Protein AF-A0A4P7L5U4-F1 (afdb_monomer_lite)

Secondary structure (DSSP, 8-state):
------TTEEE-TTSSEEEEEEE-TTT--EEEEEEEEETTTTEEEEEEEESSHHHHHHHHHHHHHHHHHHHHTS----

Radius of gyration: 14.59 Å; chains: 1; bounding box: 39×23×43 Å

Structure (mmCIF, N/CA/C/O backbone):
data_AF-A0A4P7L5U4-F1
#
_entry.id   AF-A0A4P7L5U4-F1
#
loop_
_atom_site.group_PDB
_atom_site.id
_atom_site.type_symbol
_atom_site.label_atom_id
_atom_site.label_alt_id
_atom_site.label_comp_id
_atom_site.label_asym_id
_atom_site.label_entity_id
_atom_site.label_seq_id
_atom_site.pdbx_PDB_ins_code
_atom_site.Cartn_x
_atom_site.Cartn_y
_atom_site.Cartn_z
_atom_site.occupancy
_atom_site.B_iso_or_equiv
_atom_site.auth_seq_id
_atom_site.auth_comp_id
_atom_site.auth_asym_id
_atom_site.auth_atom_id
_atom_site.pdbx_PDB_model_num
ATOM 1 N N . MET A 1 1 ? -8.698 -16.753 -4.217 1.00 43.38 1 MET A N 1
ATOM 2 C CA . MET A 1 1 ? -8.117 -15.448 -3.843 1.00 43.38 1 MET A CA 1
ATOM 3 C C . MET A 1 1 ? -9.108 -14.382 -4.281 1.00 43.38 1 MET A C 1
ATOM 5 O O . MET A 1 1 ? -9.500 -14.414 -5.440 1.00 43.38 1 MET A O 1
ATOM 9 N N . ILE A 1 2 ? -9.623 -13.558 -3.367 1.00 42.16 2 ILE A N 1
ATOM 10 C CA . ILE A 1 2 ? -10.626 -12.534 -3.704 1.00 42.16 2 ILE A CA 1
ATOM 11 C C . ILE A 1 2 ? -9.868 -11.329 -4.279 1.00 42.16 2 ILE A C 1
ATOM 13 O O . ILE A 1 2 ? -8.985 -10.821 -3.590 1.00 42.16 2 ILE A O 1
ATOM 17 N N . PRO A 1 3 ? -10.151 -10.888 -5.516 1.00 48.34 3 PRO A N 1
ATOM 18 C CA . PRO A 1 3 ? -9.507 -9.710 -6.078 1.00 48.34 3 PRO A CA 1
ATOM 19 C C . PRO A 1 3 ? -9.907 -8.473 -5.264 1.00 48.34 3 PRO A C 1
ATOM 21 O O . PRO A 1 3 ? -11.085 -8.127 -5.172 1.00 48.34 3 PRO A O 1
ATOM 24 N N . LEU A 1 4 ? -8.916 -7.830 -4.644 1.00 55.75 4 LEU A N 1
ATOM 25 C CA . LEU A 1 4 ? -9.074 -6.566 -3.928 1.00 55.75 4 LEU A CA 1
ATOM 26 C C . LEU A 1 4 ? -9.153 -5.441 -4.963 1.00 55.75 4 LEU A C 1
ATOM 28 O O . LEU A 1 4 ? -8.142 -4.867 -5.348 1.00 55.75 4 LEU A O 1
ATOM 32 N N . ASP A 1 5 ? -10.351 -5.163 -5.464 1.00 56.84 5 ASP A N 1
ATOM 33 C CA . ASP A 1 5 ? -10.606 -3.956 -6.249 1.00 56.84 5 ASP A CA 1
ATOM 34 C C . ASP A 1 5 ? -10.588 -2.747 -5.291 1.00 56.84 5 ASP A C 1
ATOM 36 O O . ASP A 1 5 ? -11.398 -2.711 -4.355 1.00 56.84 5 ASP A O 1
ATOM 40 N N . PRO A 1 6 ? -9.680 -1.767 -5.451 1.00 56.88 6 PRO A N 1
ATOM 41 C CA . PRO A 1 6 ? -9.557 -0.634 -4.541 1.00 56.88 6 PRO A CA 1
ATOM 42 C C . PRO A 1 6 ? -10.662 0.411 -4.777 1.00 56.88 6 PRO A C 1
ATOM 44 O O . PRO A 1 6 ? -10.392 1.606 -4.825 1.00 56.88 6 PRO A O 1
ATOM 47 N N . LYS A 1 7 ? -11.935 -0.003 -4.855 1.00 58.53 7 LYS A N 1
ATOM 48 C CA . LYS A 1 7 ? -13.115 0.882 -4.975 1.00 58.53 7 LYS A CA 1
ATOM 49 C C . LYS A 1 7 ? -13.186 1.984 -3.905 1.00 58.53 7 LYS A C 1
ATOM 51 O O . LYS A 1 7 ? -13.863 2.982 -4.121 1.00 58.53 7 LYS A O 1
ATOM 56 N N . ALA A 1 8 ? -12.488 1.812 -2.779 1.00 58.62 8 ALA A N 1
ATOM 57 C CA . ALA A 1 8 ? -12.325 2.796 -1.703 1.00 58.62 8 ALA A CA 1
ATOM 58 C C . ALA A 1 8 ? -10.847 3.185 -1.458 1.00 58.62 8 ALA A C 1
ATOM 60 O O . ALA A 1 8 ? -10.467 3.562 -0.351 1.00 58.62 8 ALA A O 1
ATOM 61 N N . GLY A 1 9 ? -9.989 3.025 -2.466 1.00 70.81 9 GLY A N 1
ATOM 62 C CA . GLY A 1 9 ? -8.550 3.251 -2.389 1.00 70.81 9 GLY A CA 1
ATOM 63 C C . GLY A 1 9 ? -8.040 4.347 -3.327 1.00 70.81 9 GLY A C 1
ATOM 64 O O . GLY A 1 9 ? -8.764 4.854 -4.180 1.00 70.81 9 GLY A O 1
ATOM 65 N N . ALA A 1 10 ? -6.770 4.709 -3.162 1.00 82.31 10 ALA A N 1
ATOM 66 C CA . ALA A 1 10 ? -6.055 5.656 -4.006 1.00 82.31 10 ALA A CA 1
ATOM 67 C C . ALA A 1 10 ? -5.054 4.919 -4.901 1.00 82.31 10 ALA A C 1
ATOM 69 O O . ALA A 1 10 ? -4.205 4.165 -4.421 1.00 82.31 10 ALA A O 1
ATOM 70 N N . TYR A 1 11 ? -5.132 5.170 -6.205 1.00 84.69 11 TYR A N 1
ATOM 71 C CA . TYR A 1 11 ? -4.131 4.722 -7.168 1.00 84.69 11 TYR A CA 1
ATOM 72 C C . TYR A 1 11 ? -2.961 5.701 -7.177 1.00 84.69 11 TYR A C 1
ATOM 74 O O . TYR A 1 11 ? -3.164 6.910 -7.297 1.00 84.69 11 TYR A O 1
ATOM 82 N N . ILE A 1 12 ? -1.734 5.193 -7.084 1.00 84.81 12 ILE A N 1
ATOM 83 C CA . ILE A 1 12 ? -0.546 6.047 -7.101 1.00 84.81 12 ILE A CA 1
ATOM 84 C C . ILE A 1 12 ? -0.046 6.129 -8.542 1.00 84.81 12 ILE A C 1
ATOM 86 O O . ILE A 1 12 ? 0.589 5.202 -9.051 1.00 84.81 12 ILE A O 1
ATOM 90 N N . PHE A 1 13 ? -0.359 7.243 -9.205 1.00 78.69 13 PHE A N 1
ATOM 91 C CA . PHE A 1 13 ? 0.012 7.481 -10.598 1.00 78.69 13 PHE A CA 1
ATOM 92 C C . PHE A 1 13 ? 1.524 7.331 -10.832 1.00 78.69 13 PHE A C 1
ATOM 94 O O . PHE A 1 13 ? 2.334 7.685 -9.980 1.00 78.69 13 PHE A O 1
ATOM 101 N N . GLY A 1 14 ? 1.906 6.790 -11.993 1.00 79.38 14 GLY A N 1
ATOM 102 C CA . GLY A 1 14 ? 3.310 6.500 -12.317 1.00 79.38 14 GLY A CA 1
ATOM 103 C C . GLY A 1 14 ? 3.881 5.279 -11.589 1.00 79.38 14 GLY A C 1
ATOM 104 O O . GLY A 1 14 ? 5.038 4.921 -11.795 1.00 79.38 14 GLY A O 1
ATOM 105 N N . THR A 1 15 ? 3.075 4.600 -10.772 1.00 83.44 15 THR A N 1
ATOM 106 C CA . THR A 1 15 ? 3.461 3.366 -10.093 1.00 83.44 15 THR A CA 1
ATOM 107 C C . THR A 1 15 ? 2.430 2.267 -10.345 1.00 83.44 15 THR A C 1
ATOM 109 O O . THR A 1 15 ? 1.332 2.503 -10.843 1.00 83.44 15 THR A O 1
ATOM 112 N N . ARG A 1 16 ? 2.791 1.036 -9.985 1.00 87.94 16 ARG A N 1
ATOM 113 C CA . ARG A 1 16 ? 1.889 -0.127 -9.982 1.00 87.94 16 ARG A CA 1
ATOM 114 C C . ARG A 1 16 ? 1.203 -0.344 -8.634 1.00 87.94 16 ARG A C 1
ATOM 116 O O . ARG A 1 16 ? 0.569 -1.378 -8.440 1.00 87.94 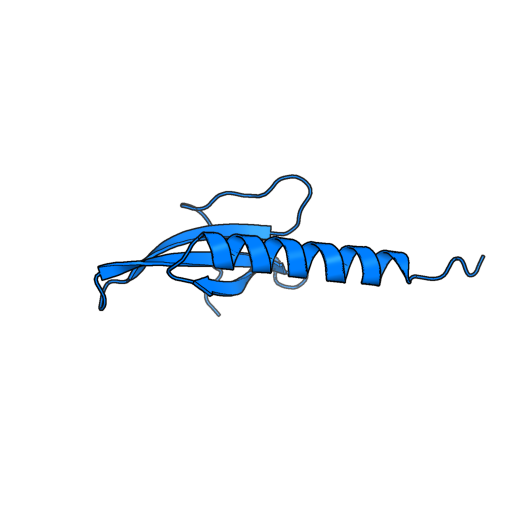16 ARG A O 1
ATOM 123 N N . PHE A 1 17 ? 1.366 0.591 -7.703 1.00 91.75 17 PHE A N 1
ATOM 124 C CA . PHE A 1 17 ? 0.842 0.466 -6.356 1.00 91.75 17 PHE A CA 1
ATOM 125 C C . PHE A 1 17 ? -0.497 1.186 -6.210 1.00 91.75 17 PHE A C 1
ATOM 127 O O . PHE A 1 17 ? -0.783 2.190 -6.869 1.00 91.75 17 PHE A O 1
ATOM 134 N N . ALA A 1 18 ? -1.315 0.666 -5.308 1.00 92.06 18 ALA A N 1
ATOM 135 C CA . ALA A 1 18 ? -2.523 1.306 -4.827 1.00 92.06 18 ALA A CA 1
ATOM 136 C C . ALA A 1 18 ? -2.574 1.197 -3.303 1.00 92.06 18 ALA A C 1
ATOM 138 O O . ALA A 1 18 ? -1.993 0.290 -2.710 1.00 92.06 18 ALA A O 1
ATOM 139 N N . ILE A 1 19 ? -3.276 2.122 -2.664 1.00 90.88 19 ILE A N 1
ATOM 140 C CA . ILE A 1 19 ? -3.516 2.105 -1.224 1.00 90.88 19 ILE A CA 1
ATOM 141 C C . ILE A 1 19 ? -5.006 1.907 -1.006 1.00 90.88 19 ILE A C 1
ATOM 143 O O . ILE A 1 19 ? -5.804 2.610 -1.615 1.00 90.88 19 ILE A O 1
ATOM 147 N N . SER A 1 20 ? -5.398 1.002 -0.114 1.00 91.12 20 SER A N 1
ATOM 148 C CA . SER A 1 20 ? -6.781 0.927 0.373 1.00 91.12 20 SER A CA 1
ATOM 149 C C . SER A 1 20 ? -6.819 1.131 1.881 1.00 91.12 20 SER A C 1
ATOM 151 O O . SER A 1 20 ? -5.909 0.689 2.582 1.00 91.12 20 SER A O 1
ATOM 153 N N . CYS A 1 21 ? -7.878 1.759 2.375 1.00 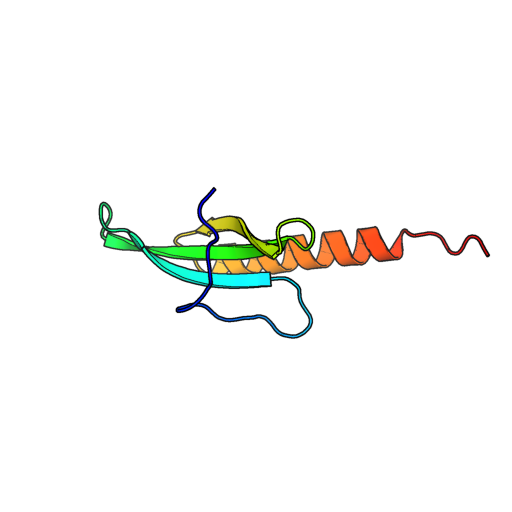88.88 21 CYS A N 1
ATOM 154 C CA . CYS A 1 21 ? -8.108 1.966 3.797 1.00 88.88 21 CYS A CA 1
ATOM 155 C C . CYS A 1 21 ? -9.416 1.279 4.201 1.00 88.88 21 CYS A C 1
ATOM 157 O O . CYS A 1 21 ? -10.431 1.427 3.520 1.00 88.88 21 CYS A O 1
ATOM 159 N N . GLN A 1 22 ? -9.395 0.517 5.291 1.00 89.00 22 GLN A N 1
ATOM 160 C CA . GLN A 1 22 ? -10.573 -0.158 5.827 1.00 89.00 22 GLN A CA 1
ATOM 161 C C . GLN A 1 22 ? -10.531 -0.139 7.356 1.00 89.00 22 GLN A C 1
ATOM 163 O O . GLN A 1 22 ? -9.481 -0.345 7.955 1.00 89.00 22 GLN A O 1
ATOM 168 N N . GLN A 1 23 ? -11.682 0.044 8.004 1.00 89.00 23 GLN A N 1
ATOM 169 C CA . GLN A 1 23 ? -11.799 -0.232 9.434 1.00 89.00 23 GLN A CA 1
ATOM 170 C C . GLN A 1 23 ? -11.946 -1.742 9.663 1.00 89.00 23 GLN A C 1
ATOM 172 O O . GLN A 1 23 ? -12.825 -2.388 9.089 1.00 89.00 23 GLN A O 1
ATOM 177 N N . ASN A 1 24 ? -11.079 -2.308 10.496 1.00 87.12 24 ASN A N 1
ATOM 178 C CA . ASN A 1 24 ? -11.183 -3.690 10.941 1.00 87.12 24 ASN A CA 1
ATOM 179 C C . ASN A 1 24 ? -12.412 -3.839 11.854 1.00 87.12 24 ASN A C 1
ATOM 181 O O . ASN A 1 24 ? -12.554 -3.091 12.823 1.00 87.12 24 ASN A O 1
ATOM 185 N N . SER A 1 25 ? -13.301 -4.785 11.540 1.00 87.75 25 SER A N 1
ATOM 186 C CA . SER A 1 25 ? -14.559 -5.000 12.270 1.00 87.75 25 SER A CA 1
ATOM 187 C C . SER A 1 25 ? -14.354 -5.477 13.704 1.00 87.75 25 SER A C 1
ATOM 189 O O . SER A 1 25 ? -15.165 -5.156 14.565 1.00 87.75 25 SER A O 1
ATOM 191 N N . ASP A 1 26 ? -13.273 -6.211 13.956 1.00 90.94 26 ASP A N 1
ATOM 192 C CA . ASP A 1 26 ? -13.038 -6.902 15.223 1.00 90.94 26 ASP A CA 1
ATOM 193 C C . ASP A 1 26 ? -12.253 -6.021 16.197 1.00 90.94 26 ASP A C 1
ATOM 195 O O . ASP A 1 26 ? -12.483 -6.030 17.403 1.00 90.94 26 ASP A O 1
ATOM 199 N N . THR A 1 27 ? -11.312 -5.234 15.674 1.00 91.12 27 THR A N 1
ATOM 200 C CA . THR A 1 27 ? -10.440 -4.371 16.484 1.00 91.12 27 THR A CA 1
ATOM 201 C C . THR A 1 27 ? -10.853 -2.903 16.471 1.00 91.12 27 THR A C 1
ATOM 203 O O . THR A 1 27 ? -10.289 -2.109 17.225 1.00 91.12 27 THR A O 1
ATOM 206 N N . HIS A 1 28 ? -11.794 -2.521 15.601 1.00 89.31 28 HIS A N 1
ATOM 207 C CA . HIS A 1 28 ? -12.209 -1.140 15.326 1.00 89.31 28 HIS A CA 1
ATOM 208 C C . HIS A 1 28 ? -11.081 -0.193 14.887 1.00 89.31 28 HIS A C 1
ATOM 210 O O . HIS A 1 28 ? -11.287 1.022 14.808 1.00 89.31 28 HIS A O 1
ATOM 216 N N . LYS A 1 29 ? -9.895 -0.720 14.565 1.00 91.25 29 LYS A N 1
ATOM 217 C CA . LYS A 1 29 ? -8.751 0.071 14.103 1.00 91.25 29 LYS A CA 1
ATOM 218 C C . LYS A 1 29 ? -8.816 0.302 12.601 1.00 91.25 29 LYS A C 1
ATOM 220 O O . LYS A 1 29 ? -9.347 -0.514 11.853 1.00 91.25 29 LYS A O 1
ATOM 225 N N . ILE A 1 30 ? -8.239 1.417 12.169 1.00 90.38 30 ILE A N 1
ATOM 226 C CA . ILE A 1 30 ? -8.028 1.699 10.751 1.00 90.38 30 ILE A CA 1
ATOM 227 C C . ILE A 1 30 ? -6.829 0.879 10.269 1.00 90.38 30 ILE A C 1
ATOM 229 O O . ILE A 1 30 ? -5.751 0.947 10.857 1.00 90.38 30 ILE A O 1
ATOM 233 N N . GLU A 1 31 ? -7.027 0.123 9.196 1.00 93.06 31 GLU A N 1
ATOM 234 C CA . GLU A 1 31 ? -6.000 -0.629 8.488 1.00 93.06 31 GLU A CA 1
ATOM 235 C C . GLU A 1 31 ? -5.744 0.000 7.124 1.00 93.06 31 GLU A C 1
ATOM 237 O O . GLU A 1 31 ? -6.645 0.159 6.297 1.00 93.06 31 GLU A O 1
ATOM 242 N N . TRP A 1 32 ? -4.480 0.303 6.878 1.00 92.56 32 TRP A N 1
ATOM 243 C CA . TRP A 1 32 ? -3.956 0.741 5.601 1.00 92.56 32 TRP A CA 1
ATOM 244 C C . TRP A 1 32 ? -3.332 -0.456 4.899 1.00 92.56 32 TRP A C 1
ATOM 246 O O . TRP A 1 32 ? -2.516 -1.168 5.484 1.00 92.56 32 TRP A O 1
ATOM 256 N N . ARG A 1 33 ? -3.706 -0.679 3.643 1.00 92.81 33 ARG A N 1
ATOM 257 C CA . ARG A 1 33 ? -3.219 -1.792 2.825 1.00 92.81 33 ARG A CA 1
ATOM 258 C C . ARG A 1 33 ? -2.482 -1.242 1.626 1.00 92.81 33 ARG A C 1
ATOM 260 O O . ARG A 1 33 ? -3.063 -0.473 0.859 1.00 92.81 33 ARG A O 1
ATOM 267 N N . LEU A 1 34 ? -1.232 -1.655 1.467 1.00 93.31 34 LEU A N 1
ATOM 268 C CA . LEU A 1 34 ? -0.474 -1.422 0.250 1.00 93.31 34 LEU A CA 1
ATOM 269 C C . LEU A 1 34 ? -0.755 -2.585 -0.688 1.00 93.31 34 LEU A C 1
ATOM 271 O O . LEU A 1 34 ? -0.585 -3.751 -0.326 1.00 93.31 34 LEU A O 1
ATOM 275 N N . LEU A 1 35 ? -1.200 -2.255 -1.887 1.00 92.81 35 LEU A N 1
ATOM 276 C CA . LEU A 1 35 ? -1.542 -3.198 -2.929 1.00 92.81 35 LEU A CA 1
ATOM 277 C C . LEU A 1 35 ? -0.607 -2.995 -4.118 1.00 92.81 35 LEU A C 1
ATOM 279 O O . LEU A 1 35 ? -0.270 -1.861 -4.451 1.00 92.81 35 LEU A O 1
ATOM 283 N N . GLU A 1 36 ? -0.236 -4.073 -4.795 1.00 91.56 36 GLU A N 1
ATOM 284 C CA . GLU A 1 36 ? 0.542 -4.039 -6.031 1.00 91.56 36 GLU A CA 1
ATOM 285 C C . GLU A 1 36 ? -0.227 -4.720 -7.162 1.00 91.56 36 GLU A C 1
ATOM 287 O O . GLU A 1 36 ? -0.845 -5.768 -6.976 1.00 91.56 36 GLU A O 1
ATOM 292 N N . ALA A 1 37 ? -0.207 -4.114 -8.348 1.00 88.50 37 ALA A N 1
ATOM 293 C CA . ALA A 1 37 ? -0.833 -4.690 -9.525 1.00 88.50 37 ALA A CA 1
ATOM 294 C C . ALA A 1 37 ? -0.073 -5.945 -9.983 1.00 88.50 37 ALA A C 1
ATOM 296 O O . ALA A 1 37 ? 1.101 -5.884 -10.364 1.00 88.50 37 ALA A O 1
ATOM 297 N N . ASN A 1 38 ? -0.779 -7.072 -10.024 1.00 85.62 38 ASN A N 1
ATOM 298 C CA . ASN A 1 38 ? -0.324 -8.311 -10.628 1.00 85.62 38 ASN A CA 1
ATOM 299 C C . ASN A 1 38 ? -0.888 -8.413 -12.053 1.00 85.62 38 ASN A C 1
ATOM 301 O O . ASN A 1 38 ? -2.068 -8.700 -12.271 1.00 85.62 38 ASN A O 1
ATOM 305 N N . ALA A 1 39 ? -0.022 -8.178 -13.041 1.00 81.25 39 ALA A N 1
ATOM 306 C CA . ALA A 1 39 ? -0.400 -8.188 -14.453 1.00 81.25 39 ALA A CA 1
ATOM 307 C C . ALA A 1 39 ? -0.868 -9.570 -14.943 1.00 81.25 39 ALA A C 1
ATOM 309 O O . ALA A 1 39 ? -1.755 -9.647 -15.793 1.00 81.25 39 ALA A O 1
ATOM 310 N N . SER A 1 40 ? -0.310 -10.651 -14.393 1.00 84.75 40 SER A N 1
ATOM 311 C CA . SER A 1 40 ? -0.655 -12.025 -14.772 1.00 84.75 40 SER A CA 1
ATOM 312 C C . SER A 1 40 ? -2.076 -12.386 -14.349 1.00 84.75 40 SER A C 1
ATOM 314 O O . SER A 1 40 ? -2.797 -13.045 -15.093 1.00 84.75 40 SER A O 1
ATOM 316 N N . LEU A 1 41 ? -2.491 -11.924 -13.169 1.00 83.56 41 LEU A N 1
ATOM 317 C CA . LEU A 1 41 ? -3.808 -12.209 -12.597 1.00 83.56 41 LEU A CA 1
ATOM 318 C C . LEU A 1 41 ? -4.842 -11.109 -12.868 1.00 83.56 41 LEU A C 1
ATOM 320 O O . LEU A 1 41 ? -6.010 -11.270 -12.518 1.00 83.56 41 LEU A O 1
ATOM 324 N N . ARG A 1 42 ? -4.428 -10.004 -13.505 1.00 81.75 42 ARG A N 1
ATOM 325 C CA . ARG A 1 42 ? -5.256 -8.813 -13.765 1.00 81.75 42 ARG A CA 1
ATOM 326 C C . ARG A 1 42 ? -5.963 -8.307 -12.502 1.00 81.75 42 ARG A C 1
ATOM 328 O O . ARG A 1 42 ? -7.114 -7.881 -12.552 1.00 81.75 42 ARG A O 1
ATOM 335 N N . CYS A 1 43 ? -5.275 -8.372 -11.366 1.00 84.69 43 CYS A N 1
ATOM 336 C CA . CYS A 1 43 ? -5.799 -7.957 -10.071 1.00 84.69 43 CYS A CA 1
ATOM 337 C C . CYS A 1 43 ? -4.721 -7.266 -9.234 1.00 84.69 43 CYS A C 1
ATOM 339 O O . CYS A 1 43 ? -3.548 -7.244 -9.602 1.00 8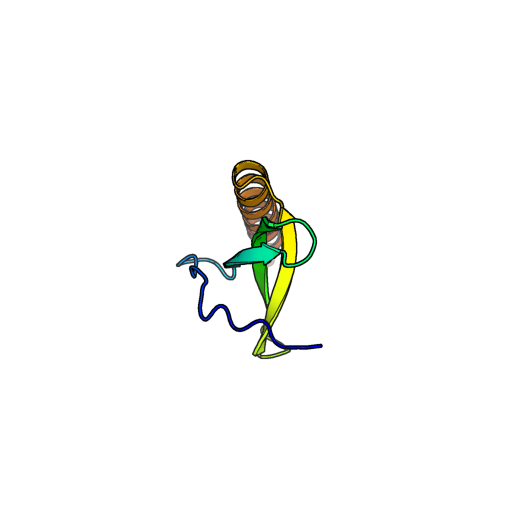4.69 43 CYS A O 1
ATOM 341 N N . TYR A 1 44 ? -5.128 -6.722 -8.092 1.00 86.44 44 TYR A N 1
ATOM 342 C CA . TYR A 1 44 ? -4.213 -6.250 -7.064 1.00 86.44 44 TYR A CA 1
ATOM 343 C C . TYR A 1 44 ? -3.965 -7.341 -6.022 1.00 86.44 44 TYR A C 1
ATOM 345 O O . TYR A 1 44 ? -4.893 -8.041 -5.608 1.00 86.44 44 TYR A O 1
ATOM 353 N N . GLU A 1 45 ? -2.716 -7.457 -5.589 1.00 90.06 45 GLU A N 1
ATOM 354 C 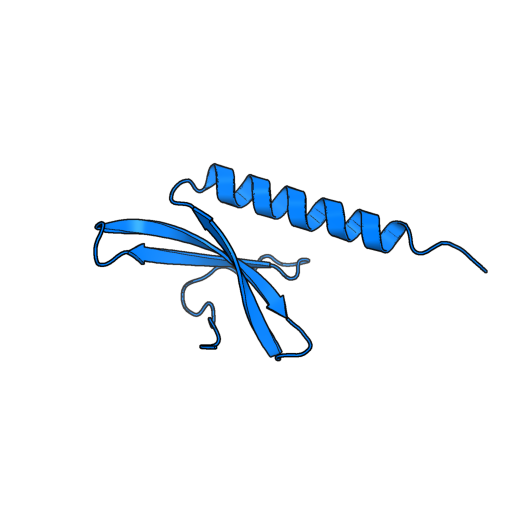CA . GLU A 1 45 ? -2.285 -8.320 -4.492 1.00 90.06 45 GLU A CA 1
ATOM 355 C C . GLU A 1 45 ? -1.817 -7.470 -3.313 1.00 90.06 45 GLU A C 1
ATOM 357 O O . GLU A 1 45 ? -1.280 -6.378 -3.493 1.00 90.06 45 GLU A O 1
ATOM 362 N N . MET A 1 46 ? -2.041 -7.957 -2.094 1.00 91.19 46 MET A N 1
ATOM 363 C CA . MET A 1 46 ? -1.638 -7.244 -0.885 1.00 91.19 46 MET A CA 1
ATOM 364 C C . MET A 1 46 ? -0.145 -7.437 -0.624 1.00 91.19 46 MET A C 1
ATOM 366 O O . MET A 1 46 ? 0.325 -8.566 -0.519 1.00 91.19 46 MET A O 1
ATOM 370 N N . VAL A 1 47 ? 0.570 -6.323 -0.482 1.00 91.56 47 VAL A N 1
ATOM 371 C CA . VAL A 1 47 ? 2.003 -6.282 -0.167 1.00 91.56 47 VAL A CA 1
ATOM 372 C C . VAL A 1 47 ? 2.207 -6.188 1.338 1.00 91.56 47 VAL A C 1
ATOM 374 O O . VAL A 1 47 ? 2.913 -7.001 1.927 1.00 91.56 47 VAL A O 1
ATOM 377 N N . CYS A 1 48 ? 1.559 -5.213 1.975 1.00 92.38 48 CYS A N 1
ATOM 378 C CA . CYS A 1 48 ? 1.631 -5.022 3.417 1.00 92.38 48 CYS A CA 1
ATOM 379 C C . CYS A 1 48 ? 0.341 -4.417 3.977 1.00 92.38 48 CYS A C 1
ATOM 381 O O . CYS A 1 48 ? -0.489 -3.859 3.249 1.00 92.38 48 CYS A O 1
ATOM 383 N N . LEU A 1 49 ? 0.182 -4.553 5.292 1.00 93.44 49 LEU A N 1
ATOM 384 C CA . LEU A 1 49 ? -0.936 -4.025 6.060 1.00 93.44 49 LEU A CA 1
ATOM 385 C C . LEU A 1 49 ? -0.397 -3.389 7.337 1.00 93.44 49 LEU A C 1
ATOM 387 O O . LEU A 1 49 ? 0.316 -4.037 8.100 1.00 93.44 49 LEU A O 1
ATOM 391 N N . HIS A 1 50 ? -0.768 -2.135 7.580 1.00 94.25 50 HIS A N 1
ATOM 392 C CA . HIS A 1 50 ? -0.344 -1.379 8.756 1.00 94.25 50 HIS A CA 1
ATOM 393 C C . HIS A 1 50 ? -1.502 -0.590 9.345 1.00 94.25 50 HIS A C 1
ATOM 395 O O . HIS A 1 50 ? -2.352 -0.079 8.627 1.00 94.25 50 HIS A O 1
ATOM 401 N N . THR A 1 51 ? -1.501 -0.410 10.661 1.00 92.94 51 THR A N 1
ATOM 402 C CA . THR A 1 51 ? -2.366 0.586 11.315 1.00 92.94 51 THR A CA 1
ATOM 403 C C . THR A 1 51 ? -1.737 1.982 11.321 1.00 92.94 51 THR A C 1
ATOM 405 O O . THR A 1 51 ? -2.425 2.968 11.562 1.00 92.94 51 THR A O 1
ATOM 408 N N . ASP A 1 52 ? -0.427 2.066 11.069 1.00 92.94 52 ASP A N 1
ATOM 409 C CA . ASP A 1 52 ? 0.346 3.306 10.979 1.00 92.94 52 ASP A CA 1
ATOM 410 C C . ASP A 1 52 ? 0.600 3.671 9.500 1.00 92.94 52 ASP A C 1
ATOM 412 O O . ASP A 1 52 ? 1.305 2.928 8.805 1.00 92.94 52 ASP A O 1
ATOM 416 N N . PRO A 1 53 ? 0.061 4.799 9.000 1.00 89.44 53 PRO A N 1
ATOM 417 C CA . PRO A 1 53 ? 0.240 5.211 7.611 1.00 89.44 53 PRO A CA 1
ATOM 418 C C . PRO A 1 53 ? 1.693 5.565 7.267 1.00 89.44 53 PRO A C 1
ATOM 420 O O . PRO A 1 53 ? 2.077 5.462 6.104 1.00 89.44 53 PRO A O 1
ATOM 423 N N . VAL A 1 54 ? 2.528 5.942 8.243 1.00 92.56 54 VAL A N 1
ATOM 424 C CA . VAL A 1 54 ? 3.942 6.252 7.978 1.00 92.56 54 VAL A CA 1
ATOM 425 C C . VAL A 1 54 ? 4.685 4.989 7.560 1.00 92.56 54 VAL A C 1
ATOM 427 O O . VAL A 1 54 ? 5.402 4.998 6.562 1.00 92.56 54 VAL A O 1
ATOM 430 N N . ARG A 1 55 ? 4.463 3.872 8.263 1.00 94.50 55 ARG A N 1
ATOM 431 C CA . ARG A 1 55 ? 5.055 2.573 7.899 1.00 94.50 55 ARG A CA 1
ATOM 432 C C . ARG A 1 55 ? 4.629 2.114 6.511 1.00 94.50 55 ARG A C 1
ATOM 434 O O . ARG A 1 55 ? 5.464 1.644 5.748 1.00 94.50 55 ARG A O 1
ATOM 441 N N . LEU A 1 56 ? 3.361 2.324 6.163 1.00 93.69 56 LEU A N 1
ATOM 442 C CA . LEU A 1 56 ? 2.846 2.020 4.830 1.00 93.69 56 LEU A CA 1
ATOM 443 C C . LEU A 1 56 ? 3.599 2.788 3.732 1.00 93.69 56 LEU A C 1
ATOM 445 O O . LEU A 1 56 ? 3.969 2.210 2.712 1.00 93.69 56 LEU A O 1
ATOM 449 N N . VAL A 1 57 ? 3.842 4.086 3.939 1.00 91.19 57 VAL A N 1
ATOM 450 C CA . VAL A 1 57 ? 4.592 4.913 2.981 1.00 91.19 57 VAL A CA 1
ATOM 451 C C . VAL A 1 57 ? 6.052 4.467 2.888 1.00 91.19 57 VAL A C 1
ATOM 453 O O . VAL A 1 57 ? 6.599 4.418 1.788 1.00 91.19 57 VAL A O 1
ATOM 456 N N . MET A 1 58 ? 6.678 4.098 4.007 1.00 93.62 58 MET A N 1
ATOM 457 C CA . MET A 1 58 ? 8.051 3.579 3.999 1.00 93.62 58 MET A CA 1
ATOM 458 C C . MET A 1 58 ? 8.159 2.284 3.185 1.00 93.62 58 MET A C 1
ATOM 460 O O . MET A 1 58 ? 9.081 2.150 2.380 1.00 93.62 58 MET A O 1
ATOM 464 N N . ASP A 1 59 ? 7.190 1.375 3.321 1.00 93.12 59 ASP A N 1
ATOM 465 C CA . ASP A 1 59 ? 7.133 0.158 2.508 1.00 93.12 59 ASP A CA 1
ATOM 466 C C . ASP A 1 59 ? 6.913 0.480 1.028 1.00 93.12 59 ASP A C 1
ATOM 468 O O . ASP A 1 59 ? 7.628 -0.047 0.179 1.00 93.12 59 ASP A O 1
ATOM 472 N N . LEU A 1 60 ? 5.990 1.389 0.700 1.00 91.44 60 LEU A N 1
ATOM 473 C CA . LEU A 1 60 ? 5.776 1.845 -0.677 1.00 91.44 60 LEU A CA 1
ATOM 474 C C . LEU A 1 60 ? 7.082 2.337 -1.317 1.00 91.44 60 LEU A C 1
ATOM 476 O O . LEU A 1 60 ? 7.410 1.925 -2.431 1.00 91.44 60 LEU A O 1
ATOM 480 N N . ILE A 1 61 ? 7.822 3.206 -0.622 1.00 90.75 61 ILE A N 1
ATOM 481 C CA . ILE A 1 61 ? 9.090 3.755 -1.115 1.00 90.75 61 ILE A CA 1
ATOM 482 C C . ILE A 1 61 ? 10.107 2.627 -1.289 1.00 90.75 61 ILE A C 1
ATOM 484 O O . ILE A 1 61 ? 10.678 2.487 -2.367 1.00 90.75 61 ILE A O 1
ATOM 488 N N . SER A 1 62 ? 10.285 1.786 -0.269 1.00 90.62 62 SER A N 1
ATOM 489 C CA . SER A 1 62 ? 11.219 0.656 -0.302 1.00 90.62 62 SER A CA 1
ATOM 490 C C . SER A 1 62 ? 10.940 -0.282 -1.484 1.00 90.62 62 SER A C 1
ATOM 492 O O . SER A 1 62 ? 11.830 -0.559 -2.291 1.00 90.62 62 SER A O 1
ATOM 494 N N . HIS A 1 63 ? 9.685 -0.706 -1.656 1.00 88.88 63 HIS A N 1
ATOM 495 C CA . HIS A 1 63 ? 9.269 -1.589 -2.745 1.00 88.88 63 HIS A CA 1
ATOM 496 C C . HIS A 1 63 ? 9.413 -0.935 -4.121 1.00 88.88 63 HIS A C 1
ATOM 498 O O . HIS A 1 63 ? 9.819 -1.601 -5.079 1.00 88.88 63 HIS A O 1
ATOM 504 N N . HIS A 1 64 ? 9.102 0.357 -4.240 1.00 86.69 64 HIS A N 1
ATOM 505 C CA . HIS A 1 64 ? 9.286 1.088 -5.487 1.00 86.69 64 HIS A CA 1
ATOM 506 C C . HIS A 1 64 ? 10.771 1.175 -5.861 1.00 86.69 64 HIS A C 1
ATOM 508 O O . HIS A 1 64 ? 11.139 0.753 -6.957 1.00 86.69 64 HIS A O 1
ATOM 514 N N . THR A 1 65 ? 11.620 1.625 -4.933 1.00 84.75 65 THR A N 1
ATOM 515 C CA . THR A 1 65 ? 13.060 1.827 -5.135 1.00 84.75 65 THR A CA 1
ATOM 516 C C . THR A 1 65 ? 13.804 0.523 -5.422 1.00 84.75 65 THR A C 1
ATOM 518 O O . THR A 1 65 ? 14.586 0.452 -6.370 1.00 84.75 65 THR A O 1
ATOM 521 N N . LEU A 1 66 ? 13.544 -0.546 -4.660 1.00 81.38 66 LEU A N 1
ATOM 522 C CA . LEU A 1 66 ? 14.165 -1.854 -4.906 1.00 81.38 66 LEU A CA 1
ATOM 523 C C . LEU A 1 66 ? 13.874 -2.358 -6.320 1.00 81.38 66 LEU A C 1
ATOM 525 O O . LEU A 1 66 ? 14.731 -2.956 -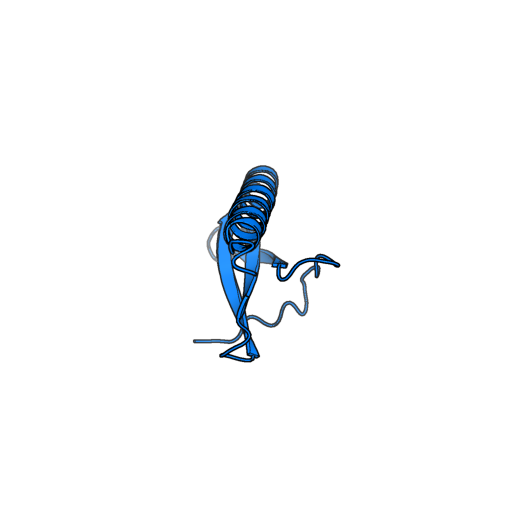6.968 1.00 81.38 66 LEU A O 1
ATOM 529 N N . ARG A 1 67 ? 12.664 -2.103 -6.817 1.00 71.75 67 ARG A N 1
ATOM 530 C CA . ARG A 1 67 ? 12.222 -2.619 -8.108 1.00 71.75 67 ARG A CA 1
ATOM 531 C C . ARG A 1 67 ? 12.637 -1.739 -9.282 1.00 71.75 67 ARG A C 1
ATOM 533 O O . ARG A 1 67 ? 12.890 -2.282 -10.354 1.00 71.75 67 ARG A O 1
ATOM 540 N N . THR A 1 68 ? 12.732 -0.420 -9.104 1.00 71.00 68 THR A N 1
ATOM 541 C CA . THR A 1 68 ? 13.371 0.455 -10.100 1.00 71.00 68 THR A CA 1
ATOM 542 C C . THR A 1 68 ? 14.838 0.082 -10.257 1.00 71.00 68 THR A C 1
ATOM 544 O O . THR A 1 68 ? 15.271 -0.149 -11.378 1.00 71.00 68 THR A O 1
ATOM 547 N N . HIS A 1 69 ? 15.563 -0.140 -9.156 1.00 64.06 69 HIS A N 1
ATOM 548 C CA . HIS A 1 69 ? 16.956 -0.582 -9.230 1.00 64.06 69 HIS A CA 1
ATOM 549 C C . HIS A 1 69 ? 17.112 -1.995 -9.802 1.00 64.06 69 HIS A C 1
ATOM 551 O O . HIS A 1 69 ? 17.998 -2.220 -10.617 1.00 64.06 69 HIS A O 1
ATOM 557 N N . ALA A 1 70 ? 16.234 -2.944 -9.464 1.00 61.25 70 ALA A N 1
ATOM 558 C CA . ALA A 1 70 ? 16.256 -4.271 -10.087 1.00 61.25 70 ALA A CA 1
ATOM 559 C C . ALA A 1 70 ? 16.008 -4.224 -11.609 1.00 61.25 70 ALA A C 1
ATOM 561 O O .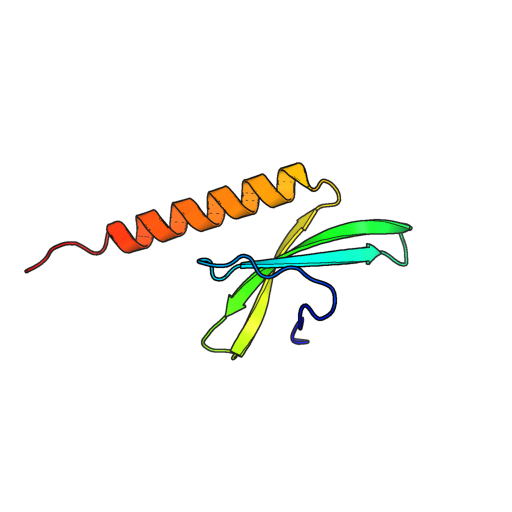 ALA A 1 70 ? 16.517 -5.069 -12.344 1.00 61.25 70 ALA A O 1
ATOM 562 N N . ASN A 1 71 ? 15.230 -3.248 -12.085 1.00 57.25 71 ASN A N 1
ATOM 563 C CA . ASN A 1 71 ? 15.009 -3.026 -13.511 1.00 57.25 71 ASN A CA 1
ATOM 564 C C . ASN A 1 71 ? 16.165 -2.260 -14.179 1.00 57.25 71 ASN A C 1
ATOM 566 O O . ASN A 1 71 ? 16.444 -2.544 -15.340 1.00 57.25 71 ASN A O 1
ATOM 570 N N . ASP A 1 72 ? 16.850 -1.362 -13.465 1.00 56.19 72 ASP A N 1
ATOM 571 C CA . ASP A 1 72 ? 18.055 -0.667 -13.951 1.00 56.19 72 ASP A CA 1
ATOM 572 C C . ASP A 1 72 ? 19.274 -1.601 -14.047 1.00 56.19 72 ASP A C 1
ATOM 574 O O . ASP A 1 72 ? 20.157 -1.381 -14.869 1.00 56.19 72 ASP A O 1
ATOM 578 N N . ILE A 1 73 ? 19.313 -2.686 -13.262 1.00 52.34 73 ILE A N 1
ATOM 579 C CA . ILE A 1 73 ? 20.351 -3.734 -13.348 1.00 52.34 73 ILE A CA 1
ATOM 580 C C . ILE A 1 73 ? 20.075 -4.713 -14.513 1.00 52.34 73 ILE A C 1
ATOM 582 O O . ILE A 1 73 ? 20.758 -5.725 -14.670 1.00 52.34 73 ILE A O 1
ATOM 586 N N . ARG A 1 74 ? 19.106 -4.431 -15.397 1.00 50.44 74 ARG A N 1
ATOM 587 C CA . ARG A 1 74 ? 19.109 -5.048 -16.730 1.00 50.44 74 ARG A CA 1
ATOM 588 C C . ARG A 1 74 ? 20.216 -4.382 -17.530 1.00 50.44 74 ARG A C 1
ATOM 590 O O . ARG A 1 74 ? 20.039 -3.301 -18.081 1.00 50.44 74 ARG A O 1
ATOM 597 N N . THR A 1 75 ? 21.367 -5.039 -17.485 1.00 46.09 75 THR A N 1
ATOM 598 C CA . THR A 1 75 ? 22.603 -4.691 -18.165 1.00 46.09 75 THR A CA 1
ATOM 599 C C . THR A 1 75 ? 22.345 -4.167 -19.572 1.00 46.09 75 THR A C 1
ATOM 601 O O . THR A 1 75 ? 21.590 -4.743 -20.357 1.00 46.09 75 THR A O 1
ATOM 604 N N . LEU A 1 76 ? 23.019 -3.060 -19.881 1.00 48.75 76 LEU A N 1
ATOM 605 C CA . LEU A 1 76 ? 23.359 -2.647 -21.236 1.00 48.75 76 LEU A CA 1
ATOM 606 C C . LEU A 1 76 ? 24.300 -3.707 -21.838 1.00 48.75 76 LEU A C 1
ATOM 608 O O . LEU A 1 76 ? 25.481 -3.445 -22.025 1.00 48.75 76 LEU A O 1
ATOM 612 N N . ASP A 1 77 ? 23.803 -4.916 -22.083 1.00 46.62 77 ASP A N 1
ATOM 613 C CA . ASP A 1 77 ? 24.443 -5.848 -23.008 1.00 46.62 77 ASP A CA 1
ATOM 614 C C . ASP A 1 77 ? 23.856 -5.554 -24.392 1.00 46.62 77 ASP A C 1
ATOM 616 O O . ASP A 1 77 ? 22.868 -6.155 -24.824 1.00 46.62 77 ASP A O 1
ATOM 620 N N . GLY A 1 78 ? 24.427 -4.526 -25.024 1.00 39.53 78 GLY A N 1
ATOM 621 C CA . GLY A 1 78 ? 24.270 -4.182 -26.435 1.00 39.53 78 GLY A CA 1
ATOM 622 C C . GLY A 1 78 ? 25.608 -4.290 -27.145 1.00 39.53 78 GLY A C 1
ATOM 623 O O . GLY A 1 78 ? 26.634 -3.978 -26.499 1.00 39.53 78 GLY A O 1
#

Sequence (78 aa):
MIPLDPKAGAYIFGTRFAISCQQNSDTHKIEWRLLEANASLRCYEMVCLHTDPVRLVMDLISHHTLRTHANDIRTLDG

Foldseek 3Di:
DDFPDQPQWADDPPFQWIWHWDQDPPPRAIKIWIWGQDPVVRGIDTDDIDSDVVVVVVVVVVVVVVVVVVVVVPDPPD

Organism: NCBI:txid638

pLDDT: mean 79.9, std 16.17, range [39.53, 94.5]